Protein AF-A0A060C6E7-F1 (afdb_monomer_lite)

Foldseek 3Di:
DEDEADEDEAEAAEDDPPDDYYYYVNYHDHYDPDQVSQDDWDFDADPNDTDTDGHDNYDYDPD

Secondary structure (DSSP, 8-state):
-EE-SEEEEES-EEE-TT---EE-TTEEEEE-S-GGGGPSPEEEEETTEEEEEPPPSEEES--

Sequence (63 aa):
MFFPAGTYLTGSILLKSNITLELETGAVLRFSDRFDDYLPFVEMRYEGVMMKSFRPLIYAVNA

Radius of gyration: 13.31 Å; chains: 1; bounding box: 32×24×29 Å

Structure (mmCIF, N/CA/C/O backbone):
data_AF-A0A060C6E7-F1
#
_entry.id   AF-A0A060C6E7-F1
#
loop_
_atom_site.group_PDB
_atom_site.id
_atom_site.type_symbol
_atom_site.label_atom_id
_atom_site.label_alt_id
_atom_site.label_comp_id
_atom_site.label_asym_id
_atom_site.label_entity_id
_atom_site.label_seq_id
_atom_site.pdbx_PDB_ins_code
_atom_site.Cartn_x
_atom_site.Cartn_y
_atom_site.Cartn_z
_atom_site.occupancy
_atom_site.B_iso_or_equiv
_atom_site.auth_seq_id
_atom_site.auth_comp_id
_atom_site.auth_asym_id
_atom_site.auth_atom_id
_atom_site.pdbx_PDB_model_num
ATOM 1 N N . MET A 1 1 ? -1.831 10.683 9.790 1.00 91.44 1 MET A N 1
ATOM 2 C CA . MET A 1 1 ? -3.097 10.378 9.103 1.00 91.44 1 MET A CA 1
ATOM 3 C C . MET A 1 1 ? -3.758 9.253 9.864 1.00 91.44 1 MET A C 1
ATOM 5 O O . MET A 1 1 ? -3.115 8.231 10.050 1.00 91.44 1 MET A O 1
ATOM 9 N N . PHE A 1 2 ? -4.982 9.477 10.327 1.00 96.56 2 PHE A N 1
ATOM 10 C CA . PHE A 1 2 ? -5.728 8.548 11.171 1.00 96.56 2 PHE A CA 1
ATOM 11 C C . PHE A 1 2 ? -6.890 7.943 10.381 1.00 96.56 2 PHE A C 1
ATOM 13 O O . PHE A 1 2 ? -7.597 8.677 9.687 1.00 96.56 2 PHE A O 1
ATOM 20 N N . PHE A 1 3 ? -7.075 6.631 10.489 1.00 97.44 3 PHE A N 1
ATOM 21 C CA . PHE A 1 3 ? -8.194 5.902 9.900 1.00 97.44 3 PHE A CA 1
ATOM 22 C C . PHE A 1 3 ? -9.028 5.266 11.018 1.00 97.44 3 PHE A C 1
ATOM 24 O O . PHE A 1 3 ? -8.518 4.369 11.697 1.00 97.44 3 PHE A O 1
ATOM 31 N N . PRO A 1 4 ? -10.290 5.691 11.204 1.00 98.06 4 PRO A N 1
ATOM 32 C CA . PRO A 1 4 ? -11.186 5.061 12.165 1.00 98.06 4 PRO A CA 1
ATOM 33 C C . PRO A 1 4 ? -11.609 3.660 11.706 1.00 98.06 4 PRO A C 1
ATOM 35 O O . PRO A 1 4 ? -11.393 3.281 10.548 1.00 98.06 4 PRO A O 1
ATOM 38 N N . ALA A 1 5 ? -12.245 2.902 12.597 1.00 98.19 5 ALA A N 1
ATOM 39 C CA . ALA A 1 5 ? -12.769 1.574 12.308 1.00 98.19 5 ALA A CA 1
ATOM 40 C C . ALA A 1 5 ? -13.633 1.561 11.033 1.00 98.19 5 ALA A C 1
ATOM 42 O O . ALA A 1 5 ? -14.495 2.417 10.827 1.00 98.19 5 ALA A O 1
ATOM 43 N N . GLY A 1 6 ? -13.400 0.582 10.160 1.00 98.25 6 GLY A N 1
ATOM 44 C CA . GLY A 1 6 ? -14.037 0.517 8.846 1.00 98.25 6 GLY A CA 1
ATOM 45 C C . GLY A 1 6 ? -13.154 -0.152 7.799 1.00 98.25 6 GLY A C 1
ATOM 46 O O . GLY A 1 6 ? -11.959 -0.341 8.003 1.00 98.25 6 GLY A O 1
ATOM 47 N N . THR A 1 7 ? -13.741 -0.526 6.661 1.00 98.31 7 THR A N 1
ATOM 48 C CA . THR A 1 7 ? -12.996 -1.101 5.528 1.00 98.31 7 THR A CA 1
ATOM 49 C C . THR A 1 7 ? -12.844 -0.067 4.420 1.00 98.31 7 THR A C 1
ATOM 51 O O . THR A 1 7 ? -13.836 0.405 3.871 1.00 98.31 7 THR A O 1
ATOM 54 N N . TYR A 1 8 ? -11.603 0.242 4.057 1.00 97.94 8 TYR A N 1
ATOM 55 C CA . TYR A 1 8 ? -11.248 1.234 3.047 1.00 97.94 8 TYR A CA 1
ATOM 56 C C . TYR A 1 8 ? -10.654 0.529 1.832 1.00 97.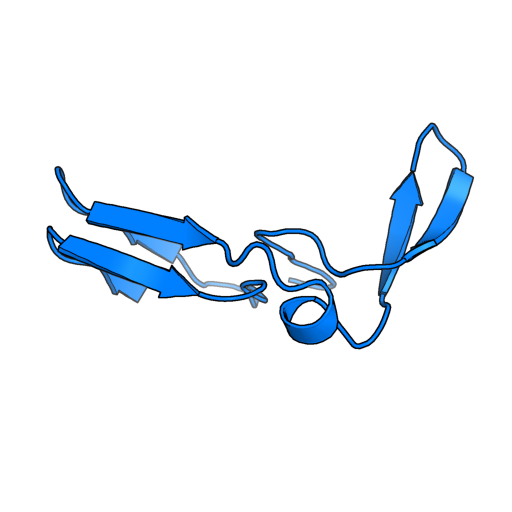94 8 TYR A C 1
ATOM 58 O O . TYR A 1 8 ? -9.583 -0.065 1.933 1.00 97.94 8 TYR A O 1
ATOM 66 N N . LEU A 1 9 ? -11.336 0.584 0.686 1.00 97.75 9 LEU A N 1
ATOM 67 C CA . LEU A 1 9 ? -10.771 0.106 -0.576 1.00 97.75 9 LEU A CA 1
ATOM 68 C C . LEU A 1 9 ? -9.740 1.122 -1.087 1.00 97.75 9 LEU A C 1
ATOM 70 O O . LEU A 1 9 ? -10.059 2.302 -1.222 1.00 97.75 9 LEU A O 1
ATOM 74 N N . THR A 1 10 ? -8.519 0.673 -1.369 1.00 97.56 10 THR A N 1
ATOM 75 C CA . THR A 1 10 ? -7.416 1.540 -1.807 1.00 97.56 10 THR A CA 1
ATOM 76 C C . THR A 1 10 ? -6.501 0.856 -2.823 1.00 97.56 10 THR A C 1
ATOM 78 O O . THR A 1 10 ? -6.371 -0.365 -2.841 1.00 97.56 10 THR A O 1
ATOM 81 N N . GLY A 1 11 ? -5.827 1.661 -3.648 1.00 96.94 11 GLY A N 1
ATOM 82 C CA . GLY A 1 11 ? -4.628 1.256 -4.386 1.00 96.94 11 GLY A CA 1
ATOM 83 C C . GLY A 1 11 ? -3.361 1.407 -3.536 1.00 96.94 11 GLY A C 1
ATOM 84 O O . GLY A 1 11 ? -3.425 1.410 -2.303 1.00 96.94 11 GLY A O 1
ATOM 85 N N . SER A 1 12 ? -2.209 1.577 -4.189 1.00 96.88 12 SER A N 1
ATOM 86 C CA . SER A 1 12 ? -0.930 1.835 -3.506 1.00 96.88 12 SER A CA 1
ATOM 87 C C . SER A 1 12 ? -0.940 3.152 -2.714 1.00 96.88 12 SER A C 1
ATOM 89 O O . SER A 1 12 ? -1.325 4.203 -3.233 1.00 96.88 12 SER A O 1
ATOM 91 N N . ILE A 1 13 ? -0.457 3.108 -1.471 1.00 96.44 13 ILE A N 1
ATOM 92 C CA . ILE A 1 13 ? -0.271 4.275 -0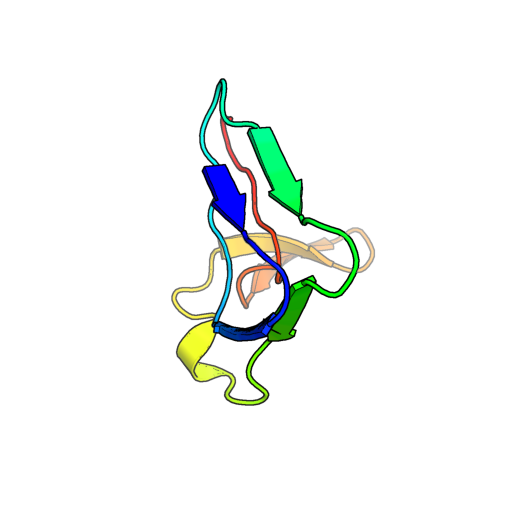.604 1.00 96.44 13 ILE A CA 1
ATOM 93 C C . ILE A 1 13 ? 1.176 4.753 -0.723 1.00 96.44 13 ILE A C 1
ATOM 95 O O . ILE A 1 13 ? 2.099 4.061 -0.294 1.00 96.44 13 ILE A O 1
ATOM 99 N N . LEU A 1 14 ? 1.371 5.960 -1.262 1.00 94.88 14 LEU A N 1
ATOM 100 C CA . LEU A 1 14 ? 2.670 6.633 -1.293 1.00 94.88 14 LEU A CA 1
ATOM 101 C C . LEU A 1 14 ? 2.849 7.497 -0.036 1.00 94.88 14 LEU A C 1
ATOM 103 O O . LEU A 1 14 ? 2.181 8.521 0.121 1.00 94.88 14 LEU A O 1
ATOM 107 N N . LEU A 1 15 ? 3.772 7.104 0.836 1.00 95.69 15 LEU A N 1
ATOM 108 C CA . LEU A 1 15 ? 4.147 7.861 2.025 1.00 95.69 15 LEU A CA 1
ATOM 109 C C . LEU A 1 15 ? 5.151 8.971 1.687 1.00 95.69 15 LEU A C 1
ATOM 111 O O . LEU A 1 15 ? 5.954 8.857 0.761 1.00 95.69 15 LEU A O 1
ATOM 115 N N . LYS A 1 16 ? 5.105 10.044 2.480 1.00 95.50 16 LYS A N 1
ATOM 116 C CA . LYS A 1 16 ? 6.078 11.145 2.472 1.00 95.50 16 LYS A CA 1
ATOM 117 C C . LYS A 1 16 ? 6.734 11.264 3.847 1.00 95.50 16 LYS A C 1
ATOM 119 O O . LYS A 1 16 ? 6.204 10.733 4.825 1.00 95.50 16 LYS A O 1
ATOM 124 N N . SER A 1 17 ? 7.843 11.998 3.915 1.00 95.69 17 SER A N 1
ATOM 125 C CA . SER A 1 17 ? 8.551 12.293 5.162 1.00 95.69 17 SER A CA 1
ATOM 126 C C . SER A 1 17 ? 7.636 12.864 6.237 1.00 95.69 17 SER A C 1
ATOM 128 O O . SER A 1 17 ? 6.758 13.680 5.949 1.00 95.69 17 SER A O 1
ATOM 130 N N . ASN A 1 18 ? 7.907 12.491 7.488 1.00 95.19 18 ASN A N 1
ATOM 131 C CA . ASN A 1 18 ? 7.233 13.016 8.679 1.00 95.19 18 ASN A CA 1
ATOM 132 C C . ASN A 1 18 ? 5.710 12.777 8.702 1.00 95.19 18 ASN A C 1
ATOM 134 O O . ASN A 1 18 ? 4.958 13.579 9.256 1.00 95.19 18 ASN A O 1
ATOM 138 N N . ILE A 1 19 ? 5.247 11.672 8.110 1.00 95.31 19 ILE A N 1
ATOM 139 C CA . ILE A 1 19 ? 3.851 11.230 8.182 1.00 95.31 19 ILE A CA 1
ATOM 140 C C . ILE A 1 19 ? 3.758 9.939 8.994 1.00 95.31 19 ILE A C 1
ATOM 142 O O . ILE A 1 19 ? 4.432 8.957 8.699 1.00 95.31 19 ILE A O 1
ATOM 146 N N . THR A 1 20 ? 2.839 9.918 9.958 1.00 96.12 20 THR A N 1
ATOM 147 C CA . THR A 1 20 ? 2.396 8.693 10.638 1.00 96.12 20 THR A CA 1
ATOM 148 C C . THR A 1 20 ? 1.126 8.173 9.972 1.00 96.12 20 THR A C 1
ATOM 150 O O . THR A 1 20 ? 0.188 8.947 9.774 1.00 96.12 20 THR A O 1
ATOM 153 N N . LEU A 1 21 ? 1.069 6.885 9.636 1.00 96.00 21 LEU A N 1
ATOM 154 C CA . LEU A 1 21 ? -0.156 6.195 9.225 1.00 96.00 21 LEU A CA 1
ATOM 155 C C . LEU A 1 21 ? -0.708 5.436 10.437 1.00 96.00 21 LEU A C 1
ATOM 157 O O . LEU A 1 21 ? -0.096 4.474 10.888 1.00 96.00 21 LEU A O 1
ATOM 161 N N . GLU A 1 22 ? -1.832 5.895 10.978 1.00 97.69 22 GLU A N 1
ATOM 162 C CA . GLU A 1 22 ? -2.441 5.376 12.202 1.00 97.69 22 GLU A CA 1
ATOM 163 C C . GLU A 1 22 ? -3.781 4.711 11.882 1.00 97.69 22 GLU A C 1
ATOM 165 O O . GLU A 1 22 ? -4.636 5.302 11.217 1.00 97.69 22 GLU A O 1
ATOM 170 N N . LEU A 1 23 ? -3.942 3.471 12.340 1.00 97.62 23 LEU A N 1
ATOM 171 C CA . LEU A 1 23 ? -5.123 2.642 12.122 1.00 97.62 23 LEU A CA 1
ATOM 172 C C . LEU A 1 23 ? -5.777 2.359 13.474 1.00 97.62 23 LEU A C 1
ATOM 174 O O . LEU A 1 23 ? -5.150 1.759 14.348 1.00 97.62 23 LEU A O 1
ATOM 178 N N . GLU A 1 24 ? -7.029 2.779 13.642 1.00 97.94 24 GLU A N 1
ATOM 179 C CA . GLU A 1 24 ? -7.833 2.412 14.806 1.00 97.94 24 GLU A CA 1
ATOM 180 C C . GLU A 1 24 ? -8.132 0.904 14.809 1.00 97.94 24 GLU A C 1
ATOM 182 O O . GLU A 1 24 ? -8.179 0.250 13.764 1.00 97.94 24 GLU A O 1
ATOM 187 N N . THR A 1 25 ? -8.381 0.333 15.988 1.00 97.81 25 THR A N 1
ATOM 188 C CA . THR A 1 25 ? -8.899 -1.033 16.115 1.00 97.81 25 THR A CA 1
ATOM 189 C C . THR A 1 25 ? -10.144 -1.222 15.241 1.00 97.81 25 THR A C 1
ATOM 191 O O . THR A 1 25 ? -11.145 -0.536 15.414 1.00 97.81 25 THR A O 1
ATOM 194 N N . GLY A 1 26 ? -10.094 -2.183 14.315 1.00 97.62 26 GLY A N 1
ATOM 195 C CA . GLY A 1 26 ? -11.177 -2.446 13.359 1.00 97.62 26 GLY A CA 1
ATOM 196 C C . GLY A 1 26 ? -11.055 -1.690 12.030 1.00 97.62 26 GLY A C 1
ATOM 197 O O . GLY A 1 26 ? -11.891 -1.886 11.147 1.00 97.62 26 GLY A O 1
ATOM 198 N N . ALA A 1 27 ? -10.029 -0.856 11.848 1.00 98.25 27 ALA A N 1
ATOM 199 C CA . ALA A 1 27 ? -9.696 -0.283 10.550 1.00 98.25 27 ALA A CA 1
ATOM 200 C C . ALA A 1 27 ? -9.002 -1.330 9.661 1.00 98.25 27 ALA A C 1
ATOM 202 O O . ALA A 1 27 ? -8.054 -1.999 10.071 1.00 98.25 27 ALA A O 1
ATOM 203 N N . VAL A 1 28 ? -9.466 -1.457 8.418 1.00 97.94 28 VAL A N 1
ATOM 204 C CA . VAL A 1 28 ? -8.936 -2.373 7.404 1.00 97.94 28 VAL A CA 1
ATOM 205 C C . VAL A 1 28 ? -8.649 -1.582 6.137 1.00 97.94 28 VAL A C 1
ATOM 207 O O . VAL A 1 28 ? -9.568 -1.120 5.460 1.00 97.94 28 VAL A O 1
ATOM 210 N N . LEU A 1 29 ? -7.373 -1.461 5.776 1.00 97.44 29 LEU A N 1
ATOM 211 C CA . LEU A 1 29 ? -6.973 -0.997 4.449 1.00 97.44 29 LEU A CA 1
ATOM 212 C C . LEU A 1 29 ? -7.012 -2.191 3.491 1.00 97.44 29 LEU A C 1
ATOM 214 O O . LEU A 1 29 ? -6.139 -3.058 3.517 1.00 97.44 29 LEU A O 1
ATOM 218 N N . ARG A 1 30 ? -8.058 -2.260 2.669 1.00 98.00 30 ARG A N 1
ATOM 219 C CA . ARG A 1 30 ? -8.247 -3.309 1.670 1.00 98.00 30 ARG A CA 1
ATOM 220 C C . ARG A 1 30 ? -7.631 -2.860 0.352 1.00 98.00 30 ARG A C 1
ATOM 222 O O . ARG A 1 30 ? -8.186 -2.020 -0.351 1.00 98.00 30 ARG A O 1
ATOM 229 N N . PHE A 1 31 ? -6.499 -3.456 0.017 1.00 98.06 31 PHE A N 1
ATOM 230 C CA . PHE A 1 31 ? -5.822 -3.214 -1.248 1.00 98.06 31 PHE A CA 1
ATOM 231 C C . PHE A 1 31 ? -6.572 -3.869 -2.417 1.00 98.06 31 PHE A C 1
ATOM 233 O O . PHE A 1 31 ? -7.072 -4.988 -2.290 1.00 98.06 31 PHE A O 1
ATOM 240 N N . SER A 1 32 ? -6.689 -3.134 -3.521 1.00 97.62 32 SER A N 1
ATOM 241 C CA . SER A 1 32 ? -7.338 -3.565 -4.761 1.00 97.62 32 SER A CA 1
ATOM 242 C C . SER A 1 32 ? -6.642 -4.776 -5.394 1.00 97.62 32 SER A C 1
ATOM 244 O O . SER A 1 32 ? -5.440 -4.964 -5.268 1.00 97.62 32 SER A O 1
ATOM 246 N N . ASP A 1 33 ? -7.388 -5.603 -6.116 1.00 96.88 33 ASP A N 1
ATOM 247 C CA . ASP A 1 33 ? -6.855 -6.676 -6.964 1.00 96.88 33 ASP A CA 1
ATOM 248 C C . ASP A 1 33 ? -6.608 -6.215 -8.413 1.00 96.88 33 ASP A C 1
ATOM 250 O O . ASP A 1 33 ? -6.093 -6.969 -9.242 1.00 96.88 33 ASP A O 1
ATOM 254 N N . ARG A 1 34 ? -6.941 -4.958 -8.732 1.00 97.19 34 ARG A N 1
ATOM 255 C CA . ARG A 1 34 ? -6.723 -4.368 -10.053 1.00 97.19 34 ARG A CA 1
ATOM 256 C C . ARG A 1 34 ? -5.289 -3.866 -10.178 1.00 97.19 34 ARG A C 1
ATOM 258 O O . ARG A 1 34 ? -4.897 -2.904 -9.523 1.00 97.19 34 ARG A O 1
ATOM 265 N N . PHE A 1 35 ? -4.526 -4.457 -11.094 1.00 95.38 35 PHE A N 1
ATOM 266 C CA . PHE A 1 35 ? -3.136 -4.066 -11.362 1.00 95.38 35 PHE A CA 1
ATOM 267 C C . PHE A 1 35 ? -2.966 -2.587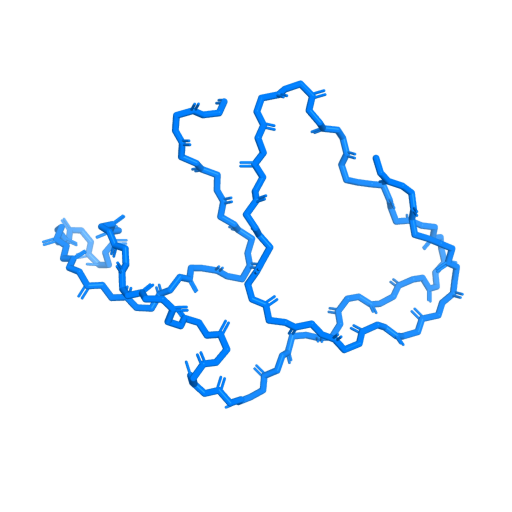 -11.753 1.00 95.38 35 PHE A C 1
ATOM 269 O O . PHE A 1 35 ? -1.949 -1.979 -11.414 1.00 95.38 35 PHE A O 1
ATOM 276 N N . ASP A 1 36 ? -3.968 -1.989 -12.404 1.00 96.94 36 ASP A N 1
ATOM 277 C CA . ASP A 1 36 ? -3.951 -0.575 -12.806 1.00 96.94 36 ASP A CA 1
ATOM 278 C C . ASP A 1 36 ? -3.796 0.382 -11.611 1.00 96.94 36 ASP A C 1
ATOM 280 O O . ASP A 1 36 ? -3.164 1.432 -11.739 1.00 96.94 36 ASP A O 1
ATOM 284 N N . ASP A 1 37 ? -4.280 -0.003 -10.424 1.00 97.38 37 ASP A N 1
ATOM 285 C CA . ASP A 1 37 ? -4.215 0.819 -9.205 1.00 97.38 37 ASP A CA 1
ATOM 286 C C . ASP A 1 37 ? -2.786 0.917 -8.626 1.00 97.38 37 ASP A C 1
ATOM 288 O O . ASP A 1 37 ? -2.515 1.693 -7.701 1.00 97.38 37 ASP A O 1
ATOM 292 N N . TYR A 1 38 ? -1.848 0.156 -9.198 1.00 97.31 38 TYR A N 1
ATOM 293 C CA . TYR A 1 38 ? -0.437 0.106 -8.818 1.00 97.31 38 TYR A CA 1
ATOM 294 C C . TYR A 1 38 ? 0.490 0.741 -9.857 1.00 97.31 38 TYR A C 1
ATOM 296 O O . TYR A 1 38 ? 1.703 0.795 -9.647 1.00 97.31 38 TYR A O 1
ATOM 304 N N . LEU A 1 39 ? -0.063 1.277 -10.947 1.00 95.81 39 LEU A N 1
ATOM 305 C CA . LEU A 1 39 ? 0.664 2.064 -11.944 1.00 95.81 39 LEU A CA 1
ATOM 306 C C . LEU A 1 39 ? 0.765 3.539 -11.520 1.00 95.81 39 LEU A C 1
ATOM 308 O O . LEU A 1 39 ? -0.115 4.011 -10.806 1.00 95.81 39 LEU A O 1
ATOM 312 N N . PRO A 1 40 ? 1.793 4.299 -11.937 1.00 95.44 40 PRO A N 1
ATOM 313 C CA . PRO A 1 40 ? 2.869 3.904 -12.846 1.00 95.44 40 PRO A CA 1
ATOM 314 C C . PRO A 1 40 ? 3.903 3.002 -12.169 1.00 95.44 40 PRO A C 1
ATOM 316 O O . PRO A 1 40 ? 3.986 2.952 -10.943 1.00 95.44 40 PRO A O 1
ATOM 319 N N . PHE A 1 41 ? 4.713 2.314 -12.975 1.00 96.19 41 PHE A N 1
ATOM 320 C CA . PHE A 1 41 ? 5.821 1.522 -12.453 1.00 96.19 41 PHE A CA 1
ATOM 321 C C . PHE A 1 41 ? 6.847 2.384 -11.717 1.00 96.19 41 PHE A C 1
ATOM 323 O O . PHE A 1 41 ? 7.168 3.498 -12.138 1.00 96.19 41 PHE A O 1
ATOM 330 N N . VAL A 1 42 ? 7.400 1.822 -10.647 1.00 95.81 42 VAL A N 1
ATOM 331 C CA . VAL A 1 42 ? 8.465 2.416 -9.839 1.00 95.81 42 VAL A CA 1
ATOM 332 C C . VAL A 1 42 ? 9.674 1.500 -9.807 1.00 95.81 42 VAL A C 1
ATOM 334 O O . VAL A 1 42 ? 9.572 0.294 -10.037 1.00 95.81 42 VAL A O 1
ATOM 337 N N . GLU A 1 43 ? 10.834 2.087 -9.536 1.00 95.31 43 GLU A N 1
ATOM 338 C CA . GLU A 1 43 ? 12.041 1.313 -9.296 1.00 95.31 43 GLU A CA 1
ATOM 339 C C . GLU A 1 43 ? 11.939 0.616 -7.935 1.00 95.31 43 GLU A C 1
ATOM 341 O O . GLU A 1 43 ? 11.702 1.249 -6.902 1.00 95.31 43 GLU A O 1
ATOM 346 N N . MET A 1 44 ? 12.089 -0.705 -7.946 1.00 94.31 44 MET A N 1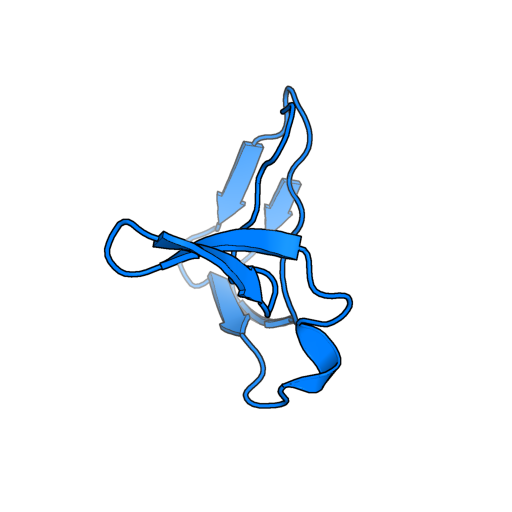
ATOM 347 C CA . MET A 1 44 ? 12.058 -1.537 -6.753 1.00 94.31 44 MET A CA 1
ATOM 348 C C . MET A 1 44 ? 13.007 -2.730 -6.893 1.00 94.31 44 MET A C 1
ATOM 350 O O . MET A 1 44 ? 13.449 -3.078 -7.991 1.00 94.31 44 MET A O 1
ATOM 354 N N . ARG A 1 45 ? 13.322 -3.370 -5.764 1.00 94.44 45 ARG A N 1
ATOM 355 C CA . ARG A 1 45 ? 14.155 -4.574 -5.726 1.00 94.44 45 ARG A CA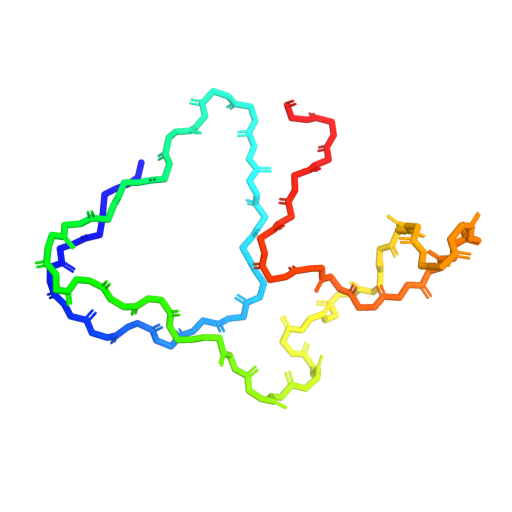 1
ATOM 356 C C . ARG A 1 45 ? 13.287 -5.817 -5.595 1.00 94.44 45 ARG A C 1
ATOM 358 O O . ARG A 1 45 ? 12.659 -6.005 -4.557 1.00 94.44 45 ARG A O 1
ATOM 365 N N . TYR A 1 46 ? 13.278 -6.661 -6.618 1.00 93.62 46 TYR A N 1
ATOM 366 C CA . TYR A 1 46 ? 12.567 -7.938 -6.620 1.00 93.62 46 TYR A CA 1
ATOM 367 C C . TYR A 1 46 ? 13.594 -9.065 -6.710 1.00 93.62 46 TYR A C 1
ATOM 369 O O . TYR A 1 46 ? 14.427 -9.059 -7.612 1.00 93.62 46 TYR A O 1
ATOM 377 N N . GLU A 1 47 ? 13.582 -9.979 -5.736 1.00 94.44 47 GLU A N 1
ATOM 378 C CA . GLU A 1 47 ? 14.510 -11.125 -5.673 1.00 94.44 47 GLU A CA 1
ATOM 379 C C . GLU A 1 47 ? 15.996 -10.737 -5.851 1.00 94.44 47 GLU A C 1
ATOM 381 O O . GLU A 1 47 ? 16.785 -11.427 -6.486 1.00 94.44 47 GLU A O 1
ATOM 386 N N . GLY A 1 48 ? 16.395 -9.588 -5.293 1.00 94.44 48 GLY A N 1
ATOM 387 C CA . GLY A 1 48 ? 17.771 -9.082 -5.380 1.00 94.44 48 GLY A CA 1
ATOM 388 C C . GLY A 1 48 ? 18.097 -8.296 -6.656 1.00 94.44 48 GLY A C 1
ATOM 389 O O . GLY A 1 48 ? 19.142 -7.652 -6.711 1.00 94.44 48 GLY A O 1
ATOM 390 N N . VAL A 1 49 ? 17.193 -8.261 -7.637 1.00 95.88 49 VAL A N 1
ATOM 391 C CA . VAL A 1 49 ? 17.362 -7.531 -8.898 1.00 95.88 49 VAL A CA 1
ATOM 392 C C . VAL A 1 49 ? 16.636 -6.188 -8.838 1.00 95.88 49 VAL A C 1
ATOM 394 O O . VAL A 1 49 ? 15.477 -6.105 -8.431 1.00 95.88 49 VAL A O 1
ATOM 397 N N . MET A 1 50 ? 17.319 -5.120 -9.250 1.00 96.38 50 MET A N 1
ATOM 398 C CA . MET A 1 50 ? 16.700 -3.805 -9.438 1.00 96.38 50 MET A CA 1
ATOM 399 C C . MET A 1 50 ? 15.913 -3.794 -10.752 1.00 96.38 50 MET A C 1
ATOM 401 O O . MET A 1 50 ? 16.469 -4.097 -11.807 1.00 96.38 50 MET A O 1
ATOM 405 N N . MET A 1 51 ? 14.628 -3.449 -10.696 1.00 95.81 51 MET A N 1
ATOM 406 C CA . MET A 1 51 ? 13.745 -3.407 -11.865 1.00 95.81 51 MET A CA 1
ATOM 407 C C . MET A 1 51 ? 12.654 -2.341 -11.716 1.00 95.81 51 MET A C 1
ATOM 409 O O . MET A 1 51 ? 12.382 -1.861 -10.616 1.00 95.81 51 MET A O 1
ATOM 413 N N . LYS A 1 52 ? 11.993 -1.998 -12.827 1.00 96.56 52 LYS A N 1
ATOM 414 C CA . LYS A 1 52 ? 10.751 -1.215 -12.808 1.00 96.56 52 LYS A CA 1
ATOM 415 C C . LYS A 1 52 ? 9.562 -2.164 -12.763 1.00 96.56 52 LYS A C 1
ATOM 417 O O . LYS A 1 52 ? 9.406 -2.977 -13.668 1.00 96.56 52 LYS A O 1
ATOM 422 N N . SER A 1 53 ? 8.742 -2.052 -11.727 1.00 95.62 53 SER A N 1
ATOM 423 C CA . SER A 1 53 ? 7.552 -2.888 -11.544 1.00 95.62 53 SER A CA 1
ATOM 424 C C . SER A 1 53 ? 6.437 -2.104 -10.847 1.00 95.62 53 SER A C 1
ATOM 426 O O . SER A 1 53 ? 6.572 -0.904 -10.601 1.00 95.62 53 SER A O 1
ATOM 428 N N . PHE A 1 54 ? 5.311 -2.759 -10.574 1.00 96.00 54 PHE A N 1
ATOM 429 C CA . PHE A 1 54 ? 4.170 -2.189 -9.860 1.00 96.00 54 PHE A CA 1
ATOM 430 C C . PHE A 1 54 ? 4.582 -1.569 -8.521 1.00 96.00 54 PHE A C 1
ATOM 432 O O . PHE A 1 54 ? 5.492 -2.052 -7.843 1.00 96.00 54 PHE A O 1
ATOM 439 N N . ARG A 1 55 ? 3.890 -0.496 -8.123 1.00 95.50 55 ARG A N 1
ATOM 440 C CA . ARG A 1 55 ? 4.104 0.117 -6.810 1.00 95.50 55 ARG A CA 1
ATOM 441 C C . ARG A 1 55 ? 3.773 -0.881 -5.694 1.00 95.50 55 ARG A C 1
ATOM 443 O O . ARG A 1 55 ? 2.715 -1.506 -5.753 1.00 95.50 55 ARG A O 1
ATOM 450 N N . PRO A 1 56 ? 4.615 -0.994 -4.651 1.00 95.44 56 PRO A N 1
ATOM 451 C CA . PRO A 1 56 ? 4.258 -1.725 -3.438 1.00 95.44 56 PRO A CA 1
ATOM 452 C C . PRO A 1 56 ? 2.958 -1.199 -2.815 1.00 95.44 56 PRO A C 1
ATOM 454 O O . PRO A 1 56 ? 2.596 -0.037 -3.008 1.00 95.44 56 PRO A O 1
ATOM 457 N N . LEU A 1 57 ? 2.268 -2.033 -2.031 1.00 97.12 57 LEU A N 1
ATOM 458 C CA . LEU A 1 57 ? 1.008 -1.655 -1.373 1.00 97.12 57 LEU A CA 1
ATOM 459 C C . LEU A 1 57 ? 1.170 -0.400 -0.501 1.00 97.12 57 LEU A C 1
ATOM 461 O O . LEU A 1 57 ? 0.372 0.529 -0.585 1.00 97.12 57 LEU A O 1
ATOM 465 N N . ILE A 1 58 ? 2.250 -0.354 0.278 1.00 96.31 58 ILE A N 1
ATOM 466 C CA . ILE A 1 58 ? 2.705 0.829 1.006 1.00 96.31 58 ILE A CA 1
ATOM 467 C C . ILE A 1 58 ? 4.113 1.125 0.507 1.00 96.31 58 ILE A C 1
ATOM 469 O O . ILE A 1 58 ? 5.011 0.293 0.646 1.00 96.31 58 ILE A O 1
ATOM 473 N N . TYR A 1 59 ? 4.300 2.288 -0.105 1.00 95.50 59 TYR A N 1
ATOM 474 C CA . TYR A 1 59 ? 5.550 2.674 -0.739 1.00 95.50 59 TYR A CA 1
ATOM 475 C C . TYR A 1 59 ? 6.058 3.991 -0.162 1.00 9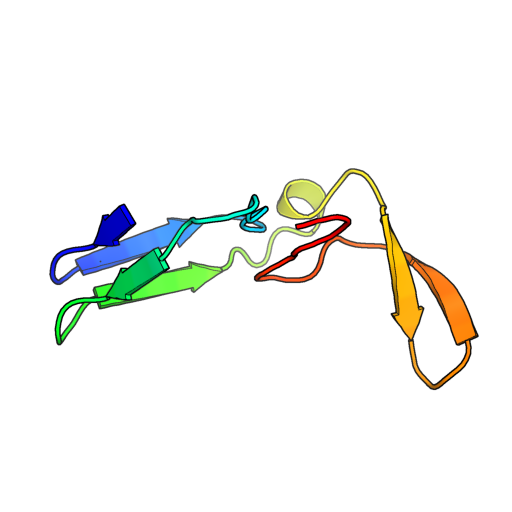5.50 59 TYR A C 1
ATOM 477 O O . TYR A 1 59 ? 5.328 4.975 -0.101 1.00 95.50 59 TYR A O 1
ATOM 485 N N . ALA A 1 60 ? 7.321 4.011 0.249 1.00 94.62 60 ALA A N 1
ATOM 486 C CA . ALA A 1 60 ? 8.019 5.199 0.714 1.00 94.62 60 ALA A CA 1
ATOM 487 C C . ALA A 1 60 ? 9.351 5.279 -0.033 1.00 94.62 60 ALA A C 1
ATOM 489 O O . ALA A 1 60 ? 10.127 4.324 -0.030 1.00 94.62 60 ALA A O 1
ATOM 490 N N . VAL A 1 61 ? 9.600 6.401 -0.700 1.00 93.94 61 VAL A N 1
ATOM 491 C CA . VAL A 1 61 ? 10.840 6.648 -1.437 1.00 93.94 61 VAL A CA 1
ATOM 492 C C . VAL A 1 61 ? 11.254 8.090 -1.208 1.00 93.94 61 VAL A C 1
ATOM 494 O O . VAL A 1 61 ? 10.418 8.987 -1.302 1.00 93.94 61 VAL A O 1
ATOM 497 N N . ASN A 1 62 ? 12.532 8.305 -0.887 1.00 88.44 62 ASN A N 1
ATOM 498 C CA . ASN A 1 62 ? 13.064 9.615 -0.491 1.00 88.44 62 ASN A CA 1
ATOM 499 C C . ASN A 1 62 ? 12.225 10.283 0.619 1.00 88.44 62 ASN A C 1
ATOM 501 O O . ASN A 1 62 ? 11.967 11.485 0.563 1.00 88.44 62 ASN A O 1
ATOM 505 N N . ALA A 1 63 ? 11.744 9.475 1.568 1.00 78.12 63 ALA A N 1
ATOM 506 C CA . ALA A 1 63 ? 10.828 9.863 2.634 1.00 78.12 63 ALA A CA 1
ATOM 507 C C . ALA A 1 63 ? 11.522 9.792 3.998 1.00 78.12 63 ALA A C 1
ATOM 509 O O . ALA A 1 63 ? 12.344 8.872 4.190 1.00 78.12 63 ALA A O 1
#

pLDDT: mean 95.94, std 2.83, range [78.12, 98.31]